Protein AF-A0A356PXY2-F1 (afdb_monomer_lite)

Radius of gyration: 16.38 Å; chains: 1; bounding box: 27×42×31 Å

Sequence (67 aa):
RQAQAPVGAVSFRAKTFDAFNEVKYNAIDPYARTRSFYYQTRLGLLEDRVTGASTTSEDAFEFLFDE

Secondary structure (DSSP, 8-state):
--THHHHHHHHHHHHTHHHHHHHHHH-S-HHHHHHHHHHHHHHHHHHHHHHHS-TT-GGGGGGGT--

pLDDT: mean 78.98, std 16.46, range [46.28, 96.81]

Structure (mmCIF, N/CA/C/O backbone):
data_AF-A0A356PXY2-F1
#
_entry.id   AF-A0A356PXY2-F1
#
loop_
_atom_site.group_PDB
_atom_site.id
_atom_site.type_symbol
_atom_site.label_atom_id
_atom_site.label_alt_id
_atom_site.label_comp_id
_atom_site.label_asym_id
_atom_site.label_entity_id
_atom_site.label_seq_id
_atom_site.pdbx_PDB_ins_code
_atom_site.Cartn_x
_atom_site.Cartn_y
_atom_site.Cartn_z
_atom_site.occupancy
_atom_site.B_iso_or_equiv
_atom_site.auth_seq_id
_atom_site.auth_comp_id
_atom_site.auth_asym_id
_atom_site.auth_atom_id
_atom_site.pdbx_PDB_model_num
ATOM 1 N N . ARG A 1 1 ? -8.553 1.650 26.029 1.00 55.12 1 ARG A N 1
ATO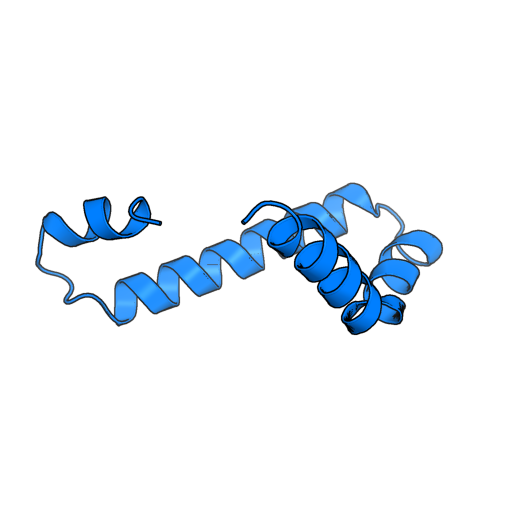M 2 C CA . ARG A 1 1 ? -8.611 1.359 24.576 1.00 55.12 1 ARG A CA 1
ATOM 3 C C . ARG A 1 1 ? -7.172 1.277 24.057 1.00 55.12 1 ARG A C 1
ATOM 5 O O . ARG A 1 1 ? -6.619 2.301 23.713 1.00 55.12 1 ARG A O 1
ATOM 12 N N . GLN A 1 2 ? -6.513 0.117 24.122 1.00 57.44 2 GLN A N 1
ATOM 13 C CA . GLN A 1 2 ? -5.114 -0.045 23.657 1.00 57.44 2 GLN A CA 1
ATOM 14 C C . GLN A 1 2 ? -4.960 -1.186 22.636 1.00 57.44 2 GLN A C 1
ATOM 16 O O . GLN A 1 2 ? -4.080 -1.138 21.790 1.00 57.44 2 GLN A O 1
ATOM 21 N N . ALA A 1 3 ? -5.877 -2.161 22.622 1.00 57.28 3 ALA A N 1
ATOM 22 C CA . ALA A 1 3 ? -5.871 -3.262 21.654 1.00 57.28 3 ALA A CA 1
ATOM 23 C C . ALA A 1 3 ? -6.313 -2.867 20.226 1.00 57.28 3 ALA A C 1
ATOM 25 O O . ALA A 1 3 ? -6.217 -3.674 19.308 1.00 57.28 3 ALA A O 1
ATOM 26 N N . GLN A 1 4 ? -6.792 -1.638 20.009 1.00 64.50 4 GLN A N 1
ATOM 27 C CA . GLN A 1 4 ? -7.339 -1.220 18.713 1.00 64.50 4 GLN A CA 1
ATOM 28 C C . GLN A 1 4 ? -6.238 -1.006 17.660 1.00 64.50 4 GLN A C 1
ATOM 30 O O . GLN A 1 4 ? -6.395 -1.417 16.513 1.00 64.50 4 GLN A O 1
ATOM 35 N N . ALA A 1 5 ? -5.091 -0.456 18.072 1.00 72.62 5 ALA A N 1
ATOM 36 C CA . ALA A 1 5 ? -3.930 -0.260 17.208 1.00 72.62 5 ALA A CA 1
ATOM 37 C C . ALA A 1 5 ? -3.334 -1.582 16.669 1.00 72.62 5 ALA A C 1
ATOM 39 O O . ALA A 1 5 ? -3.202 -1.706 15.449 1.00 72.62 5 ALA A O 1
ATOM 40 N N . PRO A 1 6 ? -3.031 -2.608 17.498 1.00 86.50 6 PRO A N 1
ATOM 41 C CA . PRO A 1 6 ? -2.493 -3.867 16.981 1.00 86.50 6 PRO A CA 1
ATOM 42 C C . PRO A 1 6 ? -3.497 -4.617 16.096 1.00 86.50 6 PRO A C 1
ATOM 44 O O . PRO A 1 6 ? -3.101 -5.165 15.070 1.00 86.50 6 PRO A O 1
ATOM 47 N N . VAL A 1 7 ? -4.797 -4.592 16.422 1.00 90.88 7 VAL A N 1
ATOM 48 C CA . VAL A 1 7 ? -5.835 -5.207 15.572 1.00 90.88 7 VAL A CA 1
ATOM 49 C C . VAL A 1 7 ? -5.917 -4.512 14.213 1.00 90.88 7 VAL A C 1
ATOM 51 O O . VAL A 1 7 ? -5.995 -5.190 13.188 1.00 90.88 7 VAL A O 1
ATOM 54 N N . GLY A 1 8 ? -5.851 -3.178 14.183 1.00 89.88 8 GLY A N 1
ATOM 55 C CA . GLY A 1 8 ? -5.823 -2.400 12.945 1.00 89.88 8 GLY A CA 1
ATOM 56 C C . GLY A 1 8 ? -4.607 -2.727 12.078 1.00 89.88 8 GLY A C 1
ATOM 57 O O . GLY A 1 8 ? -4.764 -3.008 10.891 1.00 89.88 8 GLY A O 1
ATOM 58 N N . ALA A 1 9 ? -3.413 -2.787 12.673 1.00 88.12 9 ALA A N 1
ATOM 59 C CA . ALA A 1 9 ? -2.177 -3.118 11.963 1.00 88.12 9 ALA A CA 1
ATOM 60 C C . ALA A 1 9 ? -2.200 -4.538 11.374 1.00 88.12 9 ALA A C 1
ATOM 62 O O . ALA A 1 9 ? -1.868 -4.732 10.202 1.00 88.12 9 ALA A O 1
ATOM 63 N N . VAL A 1 10 ? -2.643 -5.529 12.155 1.00 91.88 10 VAL A N 1
ATOM 64 C CA . VAL A 1 10 ? -2.775 -6.920 11.690 1.00 91.88 10 VAL A CA 1
ATOM 65 C C . VAL A 1 10 ? -3.827 -7.022 10.586 1.00 91.88 10 VAL A C 1
ATOM 67 O O . VAL A 1 10 ? -3.582 -7.657 9.564 1.00 91.88 10 VAL A O 1
ATOM 70 N N . SER A 1 11 ? -4.967 -6.345 10.744 1.00 94.69 11 SER A N 1
ATOM 71 C CA . SER A 1 11 ? -6.031 -6.322 9.733 1.00 94.69 11 SER A CA 1
ATOM 72 C C . SER A 1 11 ? -5.571 -5.665 8.433 1.00 94.69 11 SER A C 1
ATOM 74 O O . SER A 1 11 ? -5.851 -6.178 7.352 1.00 94.69 11 SER A O 1
ATOM 76 N N . PHE A 1 12 ? -4.840 -4.551 8.520 1.00 91.50 12 PHE A N 1
ATOM 77 C CA . PHE A 1 12 ? -4.237 -3.894 7.364 1.00 91.50 12 PHE A CA 1
ATOM 78 C C . PHE A 1 12 ? -3.254 -4.830 6.659 1.00 91.50 12 PHE A C 1
ATOM 80 O O . PHE A 1 12 ? -3.373 -5.034 5.451 1.00 91.50 12 PHE A O 1
ATOM 87 N N . ARG A 1 13 ? -2.347 -5.470 7.412 1.00 92.12 13 ARG A N 1
ATOM 88 C CA . ARG A 1 13 ? -1.381 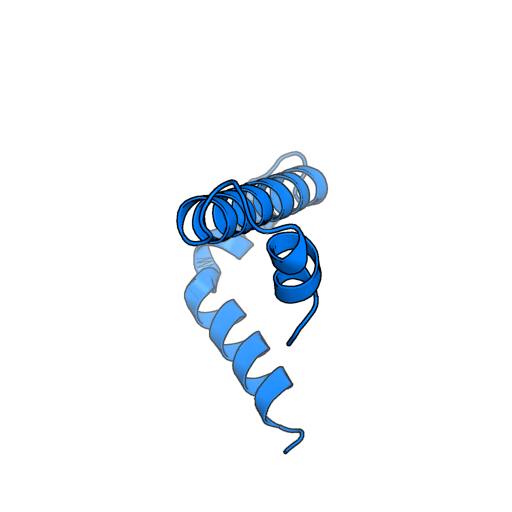-6.430 6.864 1.00 92.12 13 ARG A CA 1
ATOM 89 C C . ARG A 1 13 ? -2.058 -7.628 6.199 1.00 92.12 13 ARG A C 1
ATOM 91 O O . ARG A 1 13 ? -1.582 -8.076 5.162 1.00 92.12 13 ARG A O 1
ATOM 98 N N . ALA A 1 14 ? -3.147 -8.136 6.772 1.00 95.56 14 ALA A N 1
ATOM 99 C CA . ALA A 1 14 ? -3.908 -9.243 6.199 1.00 95.56 14 ALA A CA 1
ATOM 100 C C . ALA A 1 14 ? -4.578 -8.846 4.874 1.00 95.56 14 ALA A C 1
ATOM 102 O O . ALA A 1 14 ? -4.462 -9.566 3.889 1.00 95.56 14 ALA A O 1
ATOM 103 N N . LYS A 1 15 ? -5.216 -7.669 4.816 1.00 96.50 15 LYS A N 1
ATOM 104 C CA . LYS A 1 15 ? -5.874 -7.156 3.598 1.00 96.50 15 LYS A CA 1
ATOM 105 C C . LYS A 1 15 ? -4.904 -6.858 2.453 1.00 96.50 15 LYS A C 1
ATOM 107 O O . LYS A 1 15 ? -5.304 -6.873 1.298 1.00 96.50 15 LYS A O 1
ATOM 112 N N . THR A 1 16 ? -3.648 -6.563 2.772 1.00 93.12 16 THR A N 1
ATOM 113 C CA . THR A 1 16 ? -2.603 -6.176 1.809 1.00 93.12 16 THR A CA 1
ATOM 114 C C . THR A 1 16 ? -1.537 -7.261 1.630 1.00 93.12 16 THR A C 1
ATOM 116 O O . THR A 1 16 ? -0.445 -6.984 1.132 1.00 93.12 16 THR A O 1
ATOM 119 N N . PHE A 1 17 ? -1.835 -8.499 2.043 1.00 95.44 17 PHE A N 1
ATOM 120 C CA . PHE A 1 17 ? -0.875 -9.601 2.110 1.00 95.44 17 PHE A CA 1
ATOM 121 C C . PHE A 1 17 ? -0.121 -9.823 0.792 1.00 95.44 17 PHE A C 1
ATOM 123 O O . PHE A 1 17 ? 1.112 -9.842 0.797 1.00 95.44 17 PHE A O 1
ATOM 130 N N . ASP A 1 18 ? -0.845 -9.918 -0.324 1.00 96.81 18 ASP A N 1
ATOM 131 C CA . ASP A 1 18 ? -0.255 -10.184 -1.638 1.00 96.81 18 ASP A CA 1
ATOM 132 C C . ASP A 1 18 ? 0.635 -9.031 -2.1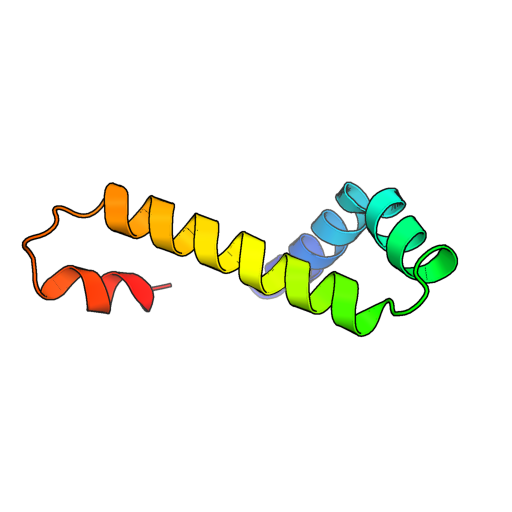08 1.00 96.81 18 ASP A C 1
ATOM 134 O O . ASP A 1 18 ? 1.792 -9.259 -2.453 1.00 96.81 18 ASP A O 1
ATOM 138 N N . ALA A 1 19 ? 0.158 -7.787 -2.013 1.00 91.38 19 ALA A N 1
ATOM 139 C CA . ALA A 1 19 ? 0.915 -6.602 -2.421 1.00 91.38 19 ALA A CA 1
ATOM 140 C C . ALA A 1 19 ? 2.221 -6.446 -1.624 1.00 91.38 19 ALA A C 1
ATOM 142 O O . ALA A 1 19 ? 3.285 -6.170 -2.179 1.00 91.38 19 ALA A O 1
ATOM 143 N N . PHE A 1 20 ? 2.178 -6.678 -0.309 1.00 91.94 20 PHE A N 1
ATOM 144 C CA . PHE A 1 20 ? 3.394 -6.655 0.498 1.00 91.94 20 PHE A CA 1
ATOM 145 C C . PHE A 1 20 ? 4.369 -7.773 0.128 1.00 91.94 20 PHE A C 1
ATOM 147 O O . PHE A 1 20 ? 5.580 -7.558 0.176 1.00 91.94 20 PHE A O 1
ATOM 154 N N . ASN A 1 21 ? 3.871 -8.969 -0.190 1.00 94.00 21 ASN A N 1
ATOM 155 C CA . ASN A 1 21 ? 4.722 -10.080 -0.601 1.00 94.00 21 ASN A CA 1
ATOM 156 C C . ASN A 1 21 ? 5.305 -9.851 -1.997 1.00 94.00 21 ASN A C 1
ATOM 158 O O . ASN A 1 21 ? 6.470 -10.162 -2.217 1.00 94.00 21 ASN A O 1
ATOM 162 N N . GLU A 1 22 ? 4.561 -9.228 -2.903 1.00 95.31 22 GLU A N 1
ATOM 163 C CA . GLU A 1 22 ? 5.064 -8.810 -4.206 1.00 95.31 22 GLU A CA 1
ATOM 164 C C . GLU A 1 22 ? 6.228 -7.822 -4.060 1.00 95.31 22 GLU A C 1
ATOM 166 O O . GLU A 1 22 ? 7.285 -8.015 -4.656 1.00 95.31 22 GLU A O 1
ATOM 171 N N . VAL A 1 23 ? 6.094 -6.804 -3.206 1.00 93.62 23 VAL A N 1
ATOM 172 C CA . VAL A 1 23 ? 7.202 -5.877 -2.926 1.00 93.62 23 VAL A CA 1
ATOM 173 C C . VAL A 1 23 ? 8.370 -6.597 -2.250 1.00 93.62 23 VAL A C 1
ATOM 175 O O . VAL A 1 23 ? 9.522 -6.358 -2.599 1.00 93.62 23 VAL A O 1
ATOM 178 N N . LYS A 1 24 ? 8.096 -7.496 -1.300 1.00 92.06 24 LYS A N 1
ATOM 179 C CA . LYS A 1 24 ? 9.133 -8.209 -0.545 1.00 92.06 24 LYS A CA 1
ATOM 180 C C . LYS A 1 24 ? 9.946 -9.175 -1.409 1.00 92.06 24 LYS A C 1
ATOM 182 O O . LYS A 1 24 ? 11.150 -9.281 -1.198 1.00 92.06 24 LYS A O 1
ATOM 187 N N . TYR A 1 25 ? 9.299 -9.903 -2.315 1.00 96.19 25 TYR A N 1
ATOM 188 C CA . TYR A 1 25 ? 9.925 -10.999 -3.058 1.00 96.19 25 TYR A CA 1
ATOM 189 C C . TYR A 1 25 ? 10.262 -10.645 -4.511 1.00 96.19 25 TYR A C 1
ATOM 191 O O . TYR A 1 25 ? 11.158 -11.268 -5.071 1.00 96.19 25 TYR A O 1
ATOM 199 N N . ASN A 1 26 ? 9.606 -9.639 -5.105 1.00 95.25 26 ASN A N 1
ATOM 200 C CA . ASN A 1 26 ? 9.735 -9.319 -6.533 1.00 95.25 26 ASN A CA 1
ATOM 201 C C . ASN A 1 26 ? 10.209 -7.879 -6.818 1.00 95.25 26 ASN A C 1
ATOM 203 O O . ASN A 1 26 ? 10.231 -7.462 -7.978 1.00 95.25 26 ASN A O 1
ATOM 207 N N . ALA A 1 27 ? 10.578 -7.084 -5.806 1.00 93.38 27 ALA A N 1
ATOM 208 C CA . ALA A 1 27 ? 11.182 -5.767 -6.024 1.00 93.38 27 ALA A CA 1
ATOM 209 C C . ALA A 1 27 ? 12.713 -5.830 -5.951 1.00 93.38 27 ALA A C 1
ATOM 211 O O . ALA A 1 27 ? 13.274 -6.444 -5.049 1.00 93.38 27 ALA A O 1
ATOM 212 N N . ILE A 1 28 ? 13.380 -5.118 -6.865 1.00 95.75 28 ILE A N 1
ATOM 213 C CA . ILE A 1 28 ? 14.840 -4.920 -6.837 1.00 95.75 28 ILE A CA 1
ATOM 214 C C . ILE A 1 28 ? 15.252 -4.110 -5.593 1.00 95.75 28 ILE A C 1
ATOM 216 O O . ILE A 1 28 ? 16.255 -4.424 -4.963 1.00 95.75 28 ILE A O 1
ATOM 220 N N . ASP A 1 29 ? 14.447 -3.107 -5.216 1.00 95.94 29 ASP A N 1
ATOM 221 C CA . ASP A 1 29 ? 14.591 -2.330 -3.977 1.00 95.94 29 ASP A CA 1
ATOM 222 C C . ASP A 1 29 ? 13.231 -2.220 -3.251 1.00 95.94 29 ASP A C 1
ATOM 224 O O . ASP A 1 29 ? 12.407 -1.345 -3.563 1.00 95.94 29 ASP A O 1
ATOM 228 N N . PRO A 1 30 ? 12.961 -3.121 -2.288 1.00 94.50 30 PRO A N 1
ATOM 229 C CA . PRO A 1 30 ? 11.720 -3.112 -1.518 1.00 94.50 30 PRO A CA 1
ATOM 230 C C . PRO A 1 30 ? 11.539 -1.857 -0.653 1.00 94.50 30 PRO A C 1
ATOM 232 O O . PRO A 1 30 ? 10.405 -1.409 -0.448 1.00 94.50 30 PRO A O 1
ATOM 235 N N . TYR A 1 31 ? 12.631 -1.276 -0.141 1.00 92.19 31 TYR A N 1
ATOM 236 C CA . TYR A 1 31 ? 12.564 -0.113 0.743 1.00 92.19 31 TYR A CA 1
ATOM 237 C C . TYR A 1 31 ? 12.162 1.134 -0.039 1.00 92.19 31 TYR A C 1
ATOM 239 O O . TYR A 1 31 ? 11.195 1.803 0.334 1.00 92.19 31 TYR A O 1
ATOM 247 N N . ALA A 1 32 ? 12.842 1.412 -1.155 1.00 94.69 32 ALA A N 1
ATOM 248 C CA . ALA A 1 32 ? 12.515 2.553 -2.000 1.00 94.69 32 ALA A CA 1
ATOM 249 C C . ALA A 1 32 ? 11.075 2.467 -2.520 1.00 94.69 32 ALA A C 1
ATOM 251 O O . ALA A 1 32 ? 10.332 3.440 -2.411 1.00 94.69 32 ALA A O 1
ATOM 252 N N . ARG A 1 33 ? 10.634 1.288 -2.988 1.00 91.88 33 ARG A N 1
ATOM 253 C CA . ARG A 1 33 ? 9.263 1.089 -3.488 1.00 91.88 33 ARG A CA 1
ATOM 254 C C . ARG A 1 33 ? 8.207 1.360 -2.411 1.00 91.88 33 ARG A C 1
ATOM 256 O O . ARG A 1 33 ? 7.248 2.088 -2.664 1.00 91.88 33 ARG A O 1
ATOM 263 N N . THR A 1 34 ? 8.399 0.8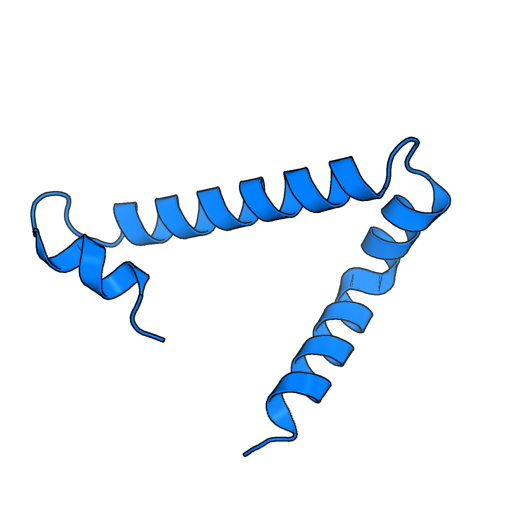28 -1.203 1.00 92.12 34 THR A N 1
ATOM 264 C CA . THR A 1 34 ? 7.470 1.056 -0.081 1.00 92.12 34 THR A CA 1
ATOM 265 C C . THR A 1 34 ? 7.450 2.529 0.334 1.00 92.12 34 THR A C 1
ATOM 267 O O . THR A 1 34 ? 6.385 3.103 0.563 1.00 92.12 34 THR A O 1
ATOM 270 N N . ARG A 1 35 ? 8.624 3.170 0.391 1.00 92.50 35 ARG A N 1
ATOM 271 C CA . ARG A 1 35 ? 8.762 4.583 0.759 1.00 92.50 35 ARG A CA 1
ATOM 272 C C . ARG A 1 35 ? 8.097 5.514 -0.257 1.00 92.50 35 ARG A C 1
ATOM 274 O O . ARG A 1 35 ? 7.396 6.439 0.145 1.00 92.50 35 ARG A O 1
ATOM 281 N N . SER A 1 36 ? 8.278 5.265 -1.553 1.00 92.19 36 SER A N 1
ATOM 282 C CA . SER A 1 36 ? 7.610 6.025 -2.614 1.00 92.19 36 SER A CA 1
ATOM 283 C C . SER A 1 36 ? 6.091 5.901 -2.519 1.00 92.19 36 SER A C 1
ATOM 285 O O . SER A 1 36 ? 5.402 6.916 -2.571 1.00 92.19 36 SER A O 1
ATOM 287 N N . PHE A 1 37 ? 5.574 4.689 -2.296 1.00 89.50 37 PHE A N 1
ATOM 288 C CA . PHE A 1 37 ? 4.138 4.461 -2.120 1.00 89.50 37 PHE A CA 1
ATOM 289 C C . PHE A 1 37 ? 3.568 5.209 -0.905 1.00 89.50 37 PHE A C 1
ATOM 291 O O . PHE A 1 37 ? 2.503 5.821 -0.999 1.00 89.50 37 PHE A O 1
ATOM 298 N N . TYR A 1 38 ? 4.288 5.220 0.223 1.00 90.19 38 TYR A N 1
ATOM 299 C CA . TYR A 1 38 ? 3.887 5.981 1.410 1.00 90.19 38 TYR A CA 1
ATOM 300 C C . TYR A 1 38 ? 3.727 7.474 1.102 1.00 90.19 38 TYR A C 1
ATOM 302 O O . TYR A 1 38 ? 2.697 8.060 1.435 1.00 90.19 38 TYR A O 1
ATOM 310 N N . TYR A 1 39 ? 4.710 8.088 0.435 1.00 91.94 39 TYR A N 1
ATOM 311 C CA . TYR A 1 39 ? 4.619 9.508 0.096 1.00 91.94 39 TYR A CA 1
ATOM 312 C C . TYR A 1 39 ? 3.539 9.795 -0.946 1.00 91.94 39 TYR A C 1
ATOM 314 O O . TYR A 1 39 ? 2.838 10.786 -0.794 1.00 91.94 39 TYR A O 1
ATOM 322 N N . GLN A 1 40 ? 3.344 8.932 -1.947 1.00 90.19 40 GLN A N 1
ATOM 323 C CA . GLN A 1 40 ? 2.256 9.081 -2.923 1.00 90.19 40 GLN A CA 1
ATOM 324 C C . GLN A 1 40 ? 0.878 9.018 -2.253 1.00 90.19 40 GLN A C 1
ATOM 326 O O . GLN A 1 40 ? 0.035 9.878 -2.490 1.00 90.19 40 GLN A O 1
ATOM 331 N N . THR A 1 41 ? 0.671 8.047 -1.361 1.00 86.88 41 THR A N 1
ATOM 332 C CA . THR A 1 41 ? -0.585 7.906 -0.608 1.00 86.88 41 THR A CA 1
ATOM 333 C C . THR A 1 41 ? -0.812 9.113 0.295 1.00 86.88 41 THR A C 1
ATOM 335 O O . THR A 1 41 ? -1.908 9.664 0.343 1.00 86.88 41 THR A O 1
ATOM 338 N N . ARG A 1 42 ? 0.238 9.561 0.993 1.00 86.06 42 ARG A N 1
ATOM 339 C CA . ARG A 1 42 ? 0.170 10.745 1.848 1.00 86.06 42 ARG A CA 1
ATOM 340 C C . ARG A 1 42 ? -0.146 12.002 1.043 1.00 86.06 42 ARG A C 1
ATOM 342 O O . ARG A 1 42 ? -0.983 12.771 1.485 1.00 86.06 42 ARG A O 1
ATOM 349 N N . LEU A 1 43 ? 0.486 12.202 -0.113 1.00 87.56 43 LEU A N 1
ATOM 350 C CA . LEU A 1 43 ? 0.209 13.342 -0.989 1.00 87.56 43 LEU A CA 1
ATOM 351 C C . LEU A 1 43 ? -1.253 13.358 -1.438 1.00 87.56 43 LEU A C 1
ATOM 353 O O . LEU A 1 43 ? -1.901 14.380 -1.263 1.00 87.56 43 LEU A O 1
ATOM 357 N N . GLY A 1 44 ? -1.803 12.227 -1.890 1.00 81.12 44 GLY A N 1
ATOM 358 C CA . GLY A 1 44 ? -3.219 12.149 -2.267 1.00 81.12 44 GLY A CA 1
ATOM 359 C C . GLY A 1 44 ? -4.175 12.467 -1.111 1.00 81.12 44 GLY A C 1
ATOM 360 O O . GLY A 1 44 ? -5.161 13.165 -1.305 1.00 81.12 44 GLY A O 1
ATOM 361 N N . LEU A 1 45 ? -3.860 12.027 0.114 1.00 79.19 45 LEU A N 1
ATOM 362 C CA . LEU A 1 45 ? -4.647 12.373 1.307 1.00 79.19 45 LEU A CA 1
ATOM 363 C C . LEU A 1 45 ? -4.553 13.861 1.669 1.00 79.19 45 LEU A C 1
ATOM 365 O O . LEU A 1 45 ? -5.518 14.430 2.173 1.00 79.19 45 LEU A O 1
ATOM 369 N N . LEU A 1 46 ? -3.391 14.484 1.454 1.00 74.88 46 LEU A N 1
ATOM 370 C CA . LEU A 1 46 ? -3.215 15.920 1.663 1.00 74.88 46 LEU A CA 1
ATOM 371 C C . LEU A 1 46 ? -3.984 16.717 0.613 1.00 74.88 46 LEU A C 1
ATOM 373 O O . LEU A 1 46 ? -4.679 17.656 0.974 1.00 74.88 46 LEU A O 1
ATOM 377 N N . GLU A 1 47 ? -3.893 16.330 -0.658 1.00 75.62 47 GLU A N 1
ATOM 378 C CA . GLU A 1 47 ? -4.635 16.966 -1.746 1.00 75.62 47 GLU A CA 1
ATOM 379 C C . GLU A 1 47 ? -6.143 16.868 -1.519 1.00 75.62 47 GLU A C 1
ATOM 381 O O . GLU A 1 47 ? -6.807 17.895 -1.570 1.00 75.62 47 GLU A O 1
ATOM 386 N N . ASP A 1 48 ? -6.667 15.691 -1.161 1.00 68.44 48 ASP A N 1
ATOM 387 C CA . ASP A 1 48 ? -8.093 15.481 -0.867 1.00 68.44 48 ASP A CA 1
ATOM 388 C C . ASP A 1 48 ? -8.583 16.385 0.281 1.00 68.44 48 ASP A C 1
ATOM 390 O O . ASP A 1 48 ? -9.583 17.098 0.154 1.00 68.44 48 ASP A O 1
ATOM 394 N N . ARG A 1 49 ? -7.809 16.460 1.374 1.00 64.62 49 ARG A N 1
ATOM 395 C CA . ARG A 1 49 ? -8.092 17.359 2.507 1.00 64.62 49 ARG A CA 1
ATOM 396 C C . ARG A 1 49 ? -8.039 18.836 2.115 1.00 64.62 49 ARG A C 1
ATOM 398 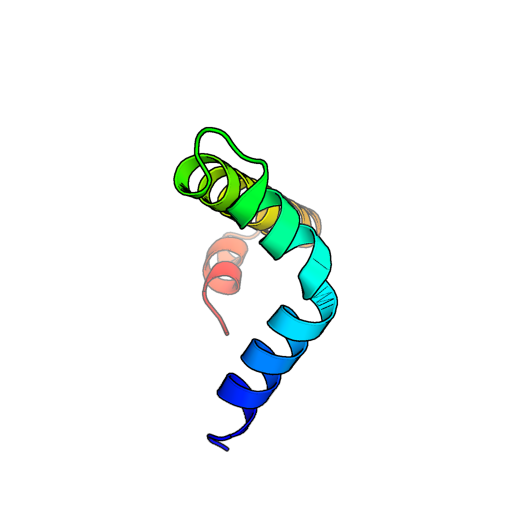O O . ARG A 1 49 ? -8.897 19.601 2.542 1.00 64.62 49 ARG A O 1
ATOM 405 N N . VAL A 1 50 ? -7.061 19.235 1.302 1.00 61.59 50 VAL A N 1
ATOM 406 C CA . VAL A 1 50 ? -6.896 20.618 0.825 1.00 61.59 50 VAL A CA 1
ATOM 407 C C . VAL A 1 50 ? -7.994 20.995 -0.167 1.00 61.59 50 VAL A C 1
ATOM 409 O O . VAL A 1 50 ? -8.470 22.119 -0.130 1.00 61.59 50 VAL A O 1
ATOM 412 N N . THR A 1 51 ? -8.454 20.084 -1.025 1.00 59.44 51 THR A N 1
ATOM 413 C CA . THR A 1 51 ? -9.595 20.345 -1.917 1.00 59.44 51 THR A CA 1
ATOM 414 C C . THR A 1 51 ? -10.935 20.362 -1.182 1.00 59.44 51 THR A C 1
ATOM 416 O O . THR A 1 51 ? -11.866 21.024 -1.636 1.00 59.44 51 THR A O 1
ATOM 419 N N . GLY A 1 52 ? -11.040 19.668 -0.043 1.00 55.53 52 GLY A N 1
ATOM 420 C CA . GLY A 1 52 ? -12.201 19.725 0.848 1.00 55.53 52 GLY A CA 1
ATOM 421 C C . GLY A 1 52 ? -12.240 20.966 1.750 1.00 55.53 52 GLY A C 1
ATOM 422 O O . GLY A 1 52 ? -13.321 21.377 2.173 1.00 55.53 52 GLY A O 1
ATOM 423 N N . ALA A 1 53 ? -11.089 21.587 2.024 1.00 55.34 53 ALA A N 1
ATOM 424 C CA . ALA A 1 53 ? -10.973 22.823 2.791 1.00 55.34 53 ALA A CA 1
ATOM 425 C C . ALA A 1 53 ? -10.923 24.035 1.844 1.00 55.34 53 ALA A C 1
ATOM 427 O O . ALA A 1 53 ? -10.015 24.172 1.034 1.00 55.34 53 ALA A O 1
ATOM 428 N N . SER A 1 54 ? -11.909 24.932 1.939 1.00 46.28 54 SER A N 1
ATOM 429 C CA . SER A 1 54 ? -11.957 26.180 1.162 1.00 46.28 54 SER A CA 1
ATOM 430 C C . SER A 1 54 ? -10.591 26.883 1.138 1.00 46.28 54 SER A C 1
ATOM 432 O O . SER A 1 54 ? -10.014 27.148 2.191 1.00 46.28 54 SER A O 1
ATOM 434 N N . THR A 1 55 ? -10.096 27.229 -0.055 1.00 54.25 55 THR A N 1
ATOM 435 C CA . THR A 1 55 ? -8.735 27.737 -0.345 1.00 54.25 55 THR A CA 1
ATOM 436 C C . THR A 1 55 ? -8.398 29.116 0.256 1.00 54.25 55 THR A C 1
ATOM 438 O O . THR A 1 55 ? -7.505 29.802 -0.235 1.00 54.25 55 THR A O 1
ATOM 441 N N . THR A 1 56 ? -9.128 29.573 1.274 1.00 52.94 56 THR A N 1
ATOM 442 C CA . THR A 1 56 ? -9.039 30.929 1.839 1.00 52.94 56 THR A CA 1
ATOM 443 C C . THR A 1 56 ? -9.048 30.991 3.369 1.00 52.94 56 THR A C 1
ATOM 445 O O . THR A 1 56 ? -9.053 32.096 3.900 1.00 52.94 56 THR A O 1
ATOM 448 N N . SER A 1 57 ? -9.072 29.871 4.100 1.00 54.25 57 SER A N 1
ATOM 449 C CA . SER A 1 57 ? -9.024 29.899 5.573 1.00 54.25 57 SER A CA 1
ATOM 450 C C . SER A 1 57 ? -7.632 29.534 6.089 1.00 54.25 57 SER A C 1
ATOM 452 O O . SER A 1 57 ? -7.179 28.407 5.889 1.00 54.25 57 SER A O 1
ATOM 454 N N . GLU A 1 58 ? -6.983 30.467 6.790 1.00 56.06 58 GLU A N 1
ATOM 455 C CA . GLU A 1 58 ? -5.699 30.270 7.489 1.00 56.06 58 GLU A CA 1
ATOM 456 C C . GLU A 1 58 ? -5.751 29.115 8.517 1.00 56.06 58 GLU A C 1
ATOM 458 O O . GLU A 1 58 ? -4.725 28.524 8.839 1.00 56.06 58 GLU A O 1
ATOM 463 N N . ASP A 1 59 ? -6.956 28.699 8.920 1.00 56.62 59 ASP A N 1
ATOM 464 C CA . ASP A 1 59 ? -7.219 27.574 9.828 1.00 56.62 59 ASP A CA 1
ATOM 465 C C . ASP A 1 59 ? -7.060 26.183 9.179 1.00 56.62 59 ASP A C 1
ATOM 467 O O . ASP A 1 59 ? -7.044 25.165 9.869 1.00 56.62 59 ASP A O 1
ATOM 471 N N . ALA A 1 60 ? -6.924 26.095 7.849 1.00 57.53 60 ALA A N 1
ATOM 472 C CA . ALA A 1 60 ? -6.800 24.811 7.146 1.00 57.53 60 ALA A CA 1
ATOM 473 C C . ALA A 1 60 ? -5.491 24.064 7.476 1.00 57.53 60 ALA A C 1
ATOM 475 O O . ALA A 1 60 ? -5.424 22.842 7.334 1.00 57.53 60 ALA A O 1
ATOM 476 N N . PHE A 1 61 ? -4.456 24.783 7.927 1.00 61.53 61 PHE A N 1
ATOM 477 C CA . PHE A 1 61 ? -3.192 24.186 8.361 1.00 61.53 61 PHE A CA 1
ATOM 478 C C . PHE A 1 61 ? -3.308 23.495 9.727 1.00 61.53 61 PHE A C 1
ATOM 480 O O . PHE A 1 61 ? -2.670 22.468 9.930 1.00 61.53 61 PHE A O 1
ATOM 487 N N . GLU A 1 62 ? -4.151 23.989 10.635 1.00 62.84 62 GLU A N 1
ATOM 488 C CA . GLU A 1 62 ? -4.347 23.383 11.962 1.00 62.84 62 GLU A CA 1
ATOM 489 C C . GLU A 1 62 ? -5.135 22.061 11.863 1.00 62.84 62 GLU A C 1
ATOM 491 O O . GLU A 1 62 ? -4.754 21.055 12.460 1.00 62.84 62 GLU A O 1
ATOM 496 N N . PHE A 1 63 ? -6.123 21.981 10.959 1.00 60.75 63 PHE A N 1
ATOM 497 C CA . PHE A 1 63 ? -6.841 20.731 10.644 1.00 60.75 63 PHE A CA 1
ATOM 498 C C . PHE A 1 63 ? -5.950 19.608 10.084 1.00 60.75 63 PHE A C 1
ATOM 500 O O . PHE A 1 63 ? -6.370 18.450 10.009 1.00 60.75 63 PHE A O 1
ATOM 507 N N . LEU A 1 64 ? -4.723 19.921 9.659 1.00 60.06 64 LEU A N 1
ATOM 508 C CA . LEU A 1 64 ? -3.772 18.912 9.209 1.00 60.06 64 LEU A CA 1
ATOM 509 C C . LEU A 1 64 ? -3.229 18.063 10.371 1.00 60.06 64 LEU A C 1
ATOM 511 O O . LEU A 1 64 ? -2.862 16.905 10.140 1.00 60.06 64 LEU A O 1
ATOM 515 N N . PHE A 1 65 ? -3.165 18.633 11.578 1.00 68.62 65 PHE A N 1
ATOM 516 C CA . PHE A 1 65 ? -2.514 18.036 12.748 1.00 68.62 65 PHE A CA 1
ATOM 517 C C . PHE A 1 65 ? -3.477 17.563 13.836 1.00 68.62 65 PHE A C 1
ATOM 519 O O . PHE A 1 65 ? -3.040 16.823 14.717 1.00 68.62 65 PHE A O 1
ATOM 526 N N . ASP A 1 66 ? -4.756 17.925 13.758 1.00 57.28 66 ASP A N 1
ATOM 527 C CA . ASP A 1 66 ? -5.770 17.417 14.680 1.00 57.28 66 ASP A CA 1
ATOM 528 C C . ASP A 1 66 ? -6.163 15.965 14.326 1.00 57.28 66 ASP A C 1
ATOM 530 O O . ASP A 1 66 ? -6.651 15.673 13.228 1.00 57.28 66 ASP A O 1
ATOM 534 N N . GLU A 1 67 ? -5.903 15.049 15.269 1.00 50.00 67 GLU A N 1
ATOM 535 C CA . GLU A 1 67 ? -6.183 13.599 15.232 1.00 50.00 67 GLU A CA 1
ATOM 536 C C . GLU A 1 67 ? -7.299 13.205 16.214 1.00 50.00 67 GLU A C 1
ATOM 538 O O . GLU A 1 67 ? -7.240 13.618 17.397 1.00 50.00 67 GLU A O 1
#

Foldseek 3Di:
DPVPVVVVVVVVCVVCVVVLVCLVPPNPDSVVVVVVVVVVVVVVVVVVLCVVDPVPDPCSVVVVPDD

=== Feature glossary ===
Legend for the data blocks above and below:

— What the protein is —

Sequence gives the chain of amino acids in standard one-letter code (A=alanine, C=cysteine, …, Y=tyrosine), read N→C. It is the only feature that is directly encoded by the gene; all structural features are derived from the folded form of this sequence.

The annotation block draws on four external resources. InterPro: which protein families and domains the sequence belongs to. GO: standardized terms for what the protein does, what process it participates in, and where in the cell it acts. CATH: which structural fold it has in the CATH hierarchy. Organism: the species of origin.

— Where its atoms are —

Atomic coordinates in PDBx/mmCIF format — the same representation the Protein Data Bank distributes. Each line of the _atom_site loop places one backbone atom in Cartesian space (units: ångströms, origin: arbitrary).

Six rendered views show the 3D structure from the faces of a cube — i.e. along ±x, ±y, ±z. Rendering representation is drawn randomly per protein from cartoon (secondary-structure ribbons), sticks (backbone bonds), or molecular surface; coloring is either N→C rainbow (blue at the N-terminus through red at the C-terminus) or one color per chain.

— Local backbone conformation —

DSSP 8-state secondary structure assigns each residue one of H (α-helix), G (3₁₀-helix), I (π-helix), E (extended β-strand), B (isolated β-bridge), T (hydrogen-bonded turn), S (bend), or '-' (coil). The assignment is computed from backbone hydrogen-bond geometry via the Kabsch–Sander algorithm.

P-SEA three-state annotation labels each residue as helix, strand, or coil based purely on the geometry of the Cα trace. It serves as a fallback when the full backbone (and thus DSSP) is unavailable.

φ (phi) and ψ (psi) are the two rotatable backbone dihedrals per residue: φ is the C(i-1)–N–Cα–C torsion, ψ is the N–Cα–C–N(i+1) torsion, both in degrees on (−180°, 180°]. α-helical residues cluster near (−60°, −45°); β-strand residues near (−120°, +130°). A Ramachandran plot is simply a scatter of (φ, ψ) for every residue.

— Global shape and packing —

Radius of gyration (Rg) is the root-mean-square distance of Cα atoms from their centroid — a single number for overall size and compactness. A globular domain of N residues has Rg ≈ 2.2·N^0.38 Å; an extended or disordered chain has a much larger Rg. The Cα contact count is the number of residue pairs whose Cα atoms are within 8 Å and are more than four positions apart in sequence — a standard proxy for tertiary packing density. The bounding box is the smallest axis-aligned box enclosing all Cα atoms.

Accessible surface area quantifies burial. A residue with SASA near zero is packed into the hydrophobic core; one with SASA >100 Å² sits on the surface. Computed here via the Shrake–Rupley numerical algorithm with a 1.4 Å probe.

The contact map is a binary N×N matrix image: pixel (i, j) is dark where Cα_i and Cα_j are within 8 Å and |i−j|>4. Because the |i−j|>4 filter removes local helical contacts, off-diagonal stripes parallel to the main diagonal indicate parallel β-s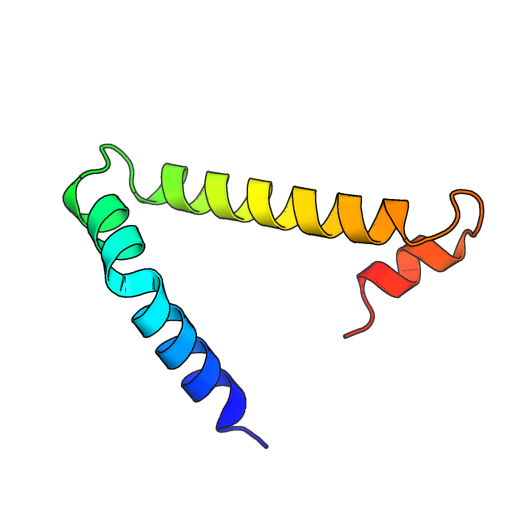heets; stripes perpendicular to it indicate antiparallel β-sheets. The Ramachandran plot scatters every residue's (φ, ψ) pair against the sterically allowed regions. The PAE heatmap renders the predicted-aligned-error matrix.

— Structural neighborhood —

A 3Di character summarizes, for each residue, the relative orientation of the Cα frame of its nearest spatial neighbor. Because it encodes fold topology rather than chemistry, 3Di alignments detect remote structural similarity that sequence alignment misses.

Structural nearest neighbors (via Foldseek easy-search vs the PDB). Reported per hit: target PDB id, E-value, and alignment TM-score. A TM-score above ~0.5 is the conventional threshold for 'same fold'.

— Confidence and disorder —

For AlphaFold models, the B-factor field carries pLDDT — the model's own estimate of local accuracy on a 0–100 scale. Regions with pLDDT<50 should be treated as essentially unmodeled; they often correspond to intrinsically disordered segments.

B-factor (Debye–Waller factor) reflects atomic displacement in the crystal lattice. It is an experimental observable (units Å²), not a prediction; low values mean the atom is pinned down, high values mean it moves or is heterogeneous across the crystal.

Predicted Aligned Error (PAE) is an AlphaFold confidence matrix: entry (i, j) is the expected error in the position of residue j, in ångströms, when the prediction is superimposed on the true structure at residue i. Low PAE within a block of residues means that block is internally rigid and well-predicted; high PAE between two blocks means their relative placement is uncertain even if each block individually is confident.